Protein AF-A0A0C5VFH2-F1 (afdb_monomer_lite)

Structure (mmCIF, N/CA/C/O backbone):
data_AF-A0A0C5VFH2-F1
#
_entry.id   AF-A0A0C5VFH2-F1
#
loop_
_atom_site.group_PDB
_atom_site.id
_atom_site.type_symbol
_atom_site.label_atom_id
_atom_site.label_alt_id
_atom_site.label_comp_id
_atom_site.label_asym_id
_atom_site.label_entity_id
_atom_site.label_seq_id
_atom_site.pdbx_PDB_ins_code
_atom_site.Cartn_x
_atom_site.Cartn_y
_atom_site.Cartn_z
_atom_site.occupancy
_atom_site.B_iso_or_equiv
_atom_site.auth_seq_id
_atom_site.auth_comp_id
_atom_site.auth_asym_id
_atom_site.auth_atom_id
_atom_site.pdbx_PDB_model_num
ATOM 1 N N . MET A 1 1 ? -27.917 2.316 18.468 1.00 44.41 1 MET A N 1
ATOM 2 C CA . MET A 1 1 ? -26.590 2.957 18.591 1.00 44.41 1 MET A CA 1
ATOM 3 C C . MET A 1 1 ? -26.475 3.992 17.489 1.00 44.41 1 MET A C 1
ATOM 5 O O . MET A 1 1 ? -26.747 3.643 16.350 1.00 44.41 1 MET A O 1
ATOM 9 N N . ASN A 1 2 ? -26.169 5.244 17.833 1.00 52.72 2 ASN A N 1
ATOM 10 C CA . ASN A 1 2 ? -26.025 6.342 16.877 1.00 52.72 2 ASN A CA 1
ATOM 11 C C . ASN A 1 2 ? -24.521 6.591 16.706 1.00 52.72 2 ASN A C 1
ATOM 13 O O . ASN A 1 2 ? -23.880 7.059 17.644 1.00 52.72 2 ASN A O 1
ATOM 17 N N . ILE A 1 3 ? -23.947 6.190 15.571 1.00 58.88 3 ILE A N 1
ATOM 18 C CA . ILE A 1 3 ? -22.541 6.475 15.254 1.00 58.88 3 ILE A CA 1
ATOM 19 C C . ILE A 1 3 ? -22.467 7.974 14.948 1.00 58.88 3 ILE A C 1
ATOM 21 O O . ILE A 1 3 ? -23.257 8.474 14.149 1.00 58.88 3 ILE A O 1
ATOM 25 N N . SER A 1 4 ? -21.589 8.717 15.624 1.00 66.12 4 SER A N 1
ATOM 26 C CA . SER A 1 4 ? -21.441 10.150 15.355 1.00 66.12 4 SER A CA 1
ATOM 27 C C . SER A 1 4 ? -20.899 10.366 13.937 1.00 66.12 4 SER A C 1
ATOM 29 O O . SER A 1 4 ? -20.100 9.566 13.450 1.00 66.12 4 SER A O 1
ATOM 31 N N . ASN A 1 5 ? -21.294 11.460 13.275 1.00 66.00 5 ASN A N 1
ATOM 32 C CA . ASN A 1 5 ? -20.830 11.771 11.913 1.00 66.00 5 ASN A CA 1
ATOM 33 C C . ASN A 1 5 ? -19.293 11.734 11.799 1.00 66.00 5 ASN A C 1
ATOM 35 O O . ASN A 1 5 ? -18.767 11.149 10.861 1.00 66.00 5 ASN A O 1
ATOM 39 N N . GLY A 1 6 ? -18.574 12.235 12.812 1.00 72.12 6 GLY A N 1
ATOM 40 C CA . GLY A 1 6 ? -17.107 12.204 12.829 1.00 72.12 6 GLY A CA 1
ATOM 41 C C . GLY A 1 6 ? -16.500 10.796 12.891 1.00 72.12 6 GLY A C 1
ATOM 42 O O . GLY A 1 6 ? -15.423 10.576 12.354 1.00 72.12 6 GLY A O 1
ATOM 43 N N . MET A 1 7 ? -17.183 9.816 13.489 1.00 76.62 7 MET A N 1
ATOM 44 C CA . MET A 1 7 ? -16.705 8.428 13.506 1.00 76.62 7 MET A CA 1
ATOM 45 C C . MET A 1 7 ? -16.918 7.735 12.156 1.00 76.62 7 MET A C 1
ATOM 47 O O . MET A 1 7 ? -16.070 6.952 11.733 1.00 76.62 7 MET A O 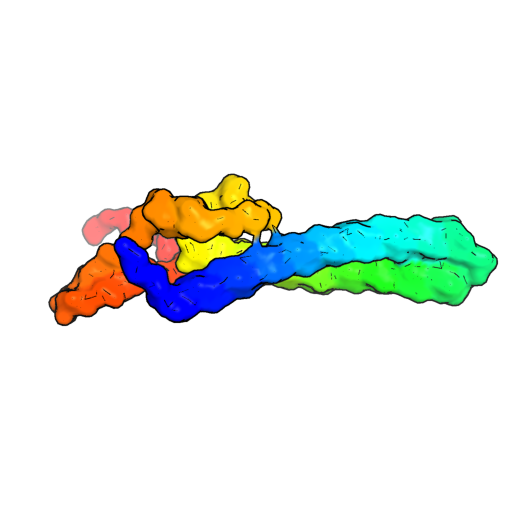1
ATOM 51 N N . MET A 1 8 ? -18.011 8.053 11.454 1.00 81.62 8 MET A N 1
ATOM 52 C CA . MET A 1 8 ? -18.219 7.568 10.085 1.00 81.62 8 MET A CA 1
ATOM 53 C C . MET A 1 8 ? -17.179 8.139 9.116 1.00 81.62 8 MET A C 1
ATOM 55 O O . MET A 1 8 ? -16.696 7.406 8.256 1.00 81.62 8 MET A O 1
ATOM 59 N N . ASP A 1 9 ? -16.780 9.402 9.282 1.00 81.06 9 ASP A N 1
ATOM 60 C CA . ASP A 1 9 ? -15.727 10.010 8.460 1.00 81.06 9 ASP A CA 1
ATOM 61 C C . ASP A 1 9 ? -14.378 9.292 8.644 1.00 81.06 9 ASP A C 1
ATOM 63 O O . ASP A 1 9 ? -13.707 8.967 7.662 1.00 81.06 9 ASP A O 1
ATOM 67 N N . ILE A 1 10 ? -14.009 8.965 9.890 1.00 84.06 10 ILE A N 1
ATOM 68 C CA . ILE A 1 10 ? -12.789 8.197 10.193 1.00 84.06 10 ILE A CA 1
ATOM 69 C C . ILE A 1 10 ? -12.891 6.777 9.621 1.00 84.06 10 ILE A C 1
ATOM 71 O O . ILE A 1 10 ? -11.930 6.288 9.032 1.00 84.06 10 ILE A O 1
ATOM 75 N N . PHE A 1 11 ? -14.052 6.126 9.729 1.00 88.69 11 PHE A N 1
ATOM 76 C CA . PHE A 1 11 ? -14.301 4.801 9.153 1.00 88.69 11 PHE A CA 1
ATOM 77 C C . PHE A 1 11 ? -14.100 4.770 7.634 1.00 88.69 11 PHE A C 1
ATOM 79 O O . PHE A 1 11 ? -13.378 3.914 7.114 1.00 88.69 11 PHE A O 1
ATOM 86 N N . PHE A 1 12 ? -14.714 5.708 6.911 1.00 88.12 12 PHE A N 1
ATOM 87 C CA . PHE A 1 12 ? -14.556 5.781 5.461 1.00 88.12 12 PHE A CA 1
ATOM 88 C C . PHE A 1 12 ? -13.124 6.145 5.072 1.00 88.12 12 PHE A C 1
ATOM 90 O O . PHE A 1 12 ? -12.576 5.536 4.153 1.00 88.12 12 PHE A O 1
ATOM 97 N N . GLY A 1 13 ? -12.500 7.080 5.795 1.00 89.94 13 GLY A N 1
ATOM 98 C CA . GLY A 1 13 ? -11.100 7.446 5.593 1.00 89.94 13 GLY A CA 1
ATOM 99 C C . GLY A 1 13 ? -10.154 6.260 5.786 1.00 89.94 13 GLY A C 1
ATOM 100 O O . GLY A 1 13 ? -9.291 6.020 4.944 1.00 89.94 13 GLY A O 1
ATOM 101 N N . TYR A 1 14 ? -10.357 5.474 6.845 1.00 92.38 14 TYR A N 1
ATOM 102 C CA . TYR A 1 14 ? -9.585 4.264 7.121 1.00 92.38 14 TYR A CA 1
ATOM 103 C C . TYR A 1 14 ? -9.693 3.260 5.968 1.00 92.38 14 TYR A C 1
ATOM 105 O O . TYR A 1 14 ? -8.678 2.854 5.403 1.00 92.38 14 TYR A O 1
ATOM 113 N N . ASN A 1 15 ? -10.917 2.909 5.562 1.00 91.44 15 ASN A N 1
ATOM 114 C CA . ASN A 1 15 ? -11.138 1.933 4.494 1.00 91.44 15 ASN A CA 1
ATOM 115 C C . ASN A 1 15 ? -10.602 2.413 3.137 1.00 91.44 15 ASN A C 1
ATOM 117 O O . ASN A 1 15 ? -10.048 1.617 2.380 1.00 91.44 15 ASN A O 1
ATOM 121 N N . MET A 1 16 ? -10.713 3.712 2.841 1.00 91.94 16 MET A N 1
ATOM 122 C CA . MET A 1 16 ? -10.109 4.305 1.647 1.00 91.94 16 MET A CA 1
ATOM 123 C C . MET A 1 16 ? -8.587 4.136 1.661 1.00 91.94 16 MET A C 1
ATOM 125 O O . MET A 1 16 ? -8.014 3.675 0.678 1.00 91.94 16 MET A O 1
ATOM 129 N N . ARG A 1 17 ? -7.937 4.424 2.795 1.00 93.25 17 ARG A N 1
ATOM 130 C CA . ARG A 1 17 ? -6.481 4.300 2.936 1.00 93.25 17 ARG A CA 1
ATOM 131 C C . ARG A 1 17 ? -5.989 2.856 2.877 1.00 93.25 17 ARG A C 1
ATOM 133 O O . ARG A 1 17 ? -4.938 2.607 2.296 1.00 93.25 17 ARG A O 1
ATOM 140 N N . VAL A 1 18 ? -6.754 1.896 3.397 1.00 93.88 18 VAL A N 1
ATOM 141 C CA . VAL A 1 18 ? -6.469 0.465 3.188 1.00 93.88 18 VAL A CA 1
ATOM 142 C C . VAL A 1 18 ? -6.500 0.117 1.693 1.00 93.88 18 VAL A C 1
ATOM 144 O O . VAL A 1 18 ? -5.609 -0.579 1.203 1.00 93.88 18 VAL A O 1
ATOM 147 N N . GLY A 1 19 ? -7.469 0.653 0.944 1.00 92.75 19 GLY A N 1
ATOM 148 C CA . GLY A 1 19 ? -7.511 0.532 -0.516 1.00 92.75 19 GLY A CA 1
ATOM 149 C C . GLY A 1 19 ? -6.298 1.165 -1.208 1.00 92.75 19 GLY A C 1
ATOM 150 O O . GLY A 1 19 ? -5.699 0.542 -2.086 1.00 92.75 19 GLY A O 1
ATOM 151 N N . ASP A 1 20 ? -5.881 2.358 -0.777 1.00 93.81 20 ASP A N 1
ATOM 152 C CA . ASP A 1 20 ? -4.700 3.046 -1.317 1.00 93.81 20 ASP A CA 1
ATOM 153 C C . ASP A 1 20 ? -3.411 2.236 -1.102 1.00 93.81 20 ASP A C 1
ATOM 155 O O . ASP A 1 20 ? -2.569 2.165 -1.998 1.00 93.81 20 ASP A O 1
ATOM 159 N N . ILE A 1 21 ? -3.258 1.581 0.058 1.00 94.62 21 ILE A N 1
ATOM 160 C CA . ILE A 1 21 ? -2.133 0.673 0.340 1.00 94.62 21 ILE A CA 1
ATOM 161 C C . ILE A 1 21 ? -2.103 -0.473 -0.670 1.00 94.62 21 ILE A C 1
ATOM 163 O O . ILE A 1 21 ? -1.037 -0.794 -1.202 1.00 94.62 21 ILE A O 1
ATOM 167 N N . GLN A 1 22 ? -3.256 -1.090 -0.944 1.00 93.81 22 GLN A N 1
ATOM 168 C CA . GLN A 1 22 ? -3.337 -2.168 -1.926 1.00 93.81 22 GLN A CA 1
ATOM 169 C C . GLN A 1 22 ? -2.957 -1.662 -3.322 1.00 93.81 22 GLN A C 1
ATOM 171 O O . GLN A 1 22 ? -2.100 -2.255 -3.976 1.00 93.81 22 GLN A O 1
ATOM 176 N N . GLY A 1 23 ? -3.497 -0.512 -3.733 1.00 94.06 23 GLY A N 1
ATOM 177 C CA . GLY A 1 23 ? -3.146 0.119 -5.005 1.00 94.06 23 GLY A CA 1
ATOM 178 C C . GLY A 1 23 ? -1.654 0.457 -5.118 1.00 94.06 23 GLY A C 1
ATOM 179 O O . GLY A 1 23 ? -1.052 0.255 -6.172 1.00 94.06 23 GLY A O 1
ATOM 180 N N . ALA A 1 24 ? -1.019 0.909 -4.034 1.00 95.25 24 ALA A N 1
ATOM 181 C CA . AL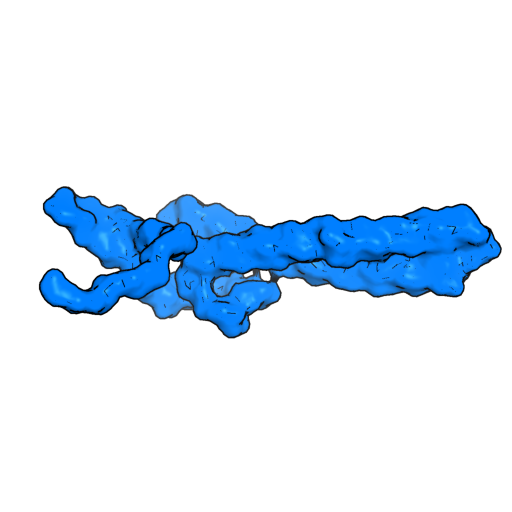A A 1 24 ? 0.417 1.174 -4.003 1.00 95.25 24 ALA A CA 1
ATOM 182 C C . ALA A 1 24 ? 1.248 -0.113 -4.159 1.00 95.25 24 ALA A C 1
ATOM 184 O O . ALA A 1 24 ? 2.227 -0.120 -4.908 1.00 95.25 24 ALA A O 1
ATOM 185 N N . LYS A 1 25 ? 0.852 -1.212 -3.502 1.00 95.50 25 LYS A N 1
ATOM 186 C CA . LYS A 1 25 ? 1.504 -2.530 -3.633 1.00 95.50 25 LYS A CA 1
ATOM 187 C C . LYS A 1 25 ? 1.366 -3.099 -5.047 1.00 95.50 25 LYS A C 1
ATOM 189 O O . LYS A 1 25 ? 2.345 -3.603 -5.610 1.00 95.50 25 LYS A O 1
ATOM 194 N N . ASP A 1 26 ? 0.192 -2.955 -5.650 1.00 95.94 26 ASP A N 1
ATOM 195 C CA . ASP A 1 26 ? -0.051 -3.369 -7.032 1.00 95.94 26 ASP A CA 1
ATOM 196 C C . ASP A 1 26 ? 0.774 -2.518 -8.007 1.00 95.94 26 ASP A C 1
ATOM 198 O O . ASP A 1 26 ? 1.448 -3.055 -8.886 1.00 95.94 26 ASP A O 1
ATOM 202 N N . GLY A 1 27 ? 0.809 -1.198 -7.801 1.00 95.44 27 GLY A N 1
ATOM 203 C CA . GLY A 1 27 ? 1.622 -0.267 -8.584 1.00 95.44 27 GLY A CA 1
ATOM 204 C C . GLY A 1 27 ? 3.119 -0.569 -8.505 1.00 95.44 27 GLY A C 1
ATOM 205 O O . GLY A 1 27 ? 3.801 -0.555 -9.527 1.00 95.44 27 GLY A O 1
ATOM 206 N N . ILE A 1 28 ? 3.633 -0.919 -7.320 1.00 97.06 28 ILE A N 1
ATOM 207 C CA . ILE A 1 28 ? 5.015 -1.394 -7.147 1.00 97.06 28 ILE A CA 1
ATOM 208 C C . ILE A 1 28 ? 5.277 -2.611 -8.033 1.00 97.06 28 ILE A C 1
ATOM 210 O O . ILE A 1 28 ? 6.289 -2.654 -8.729 1.00 97.06 28 ILE A O 1
ATOM 214 N N . THR A 1 29 ? 4.371 -3.588 -8.020 1.00 97.12 29 THR A N 1
ATOM 215 C CA . THR A 1 29 ? 4.527 -4.826 -8.793 1.00 97.12 29 THR A CA 1
ATOM 216 C C . THR A 1 29 ? 4.500 -4.543 -10.295 1.00 97.12 29 THR A C 1
ATOM 218 O O . THR A 1 29 ? 5.375 -5.006 -11.024 1.00 97.12 29 THR A O 1
ATOM 221 N N . GLN A 1 30 ? 3.547 -3.731 -10.757 1.00 97.00 30 GLN A N 1
ATOM 222 C CA . GLN A 1 30 ? 3.413 -3.367 -12.168 1.00 97.00 30 GLN A CA 1
ATOM 223 C C . GLN A 1 30 ? 4.615 -2.560 -12.670 1.00 97.00 30 GLN A C 1
ATOM 225 O O . GLN A 1 30 ? 5.172 -2.874 -13.718 1.00 97.00 30 GLN A O 1
ATOM 230 N N . PHE A 1 31 ? 5.064 -1.546 -11.925 1.00 97.12 31 PHE A N 1
ATOM 231 C CA . PHE A 1 31 ? 6.230 -0.762 -12.331 1.00 97.12 31 PHE A CA 1
ATOM 232 C C . PHE A 1 31 ? 7.529 -1.563 -12.260 1.00 97.12 31 PHE A C 1
ATOM 234 O O . PHE A 1 31 ? 8.407 -1.333 -13.083 1.00 97.12 31 PHE A O 1
ATOM 241 N N . GLN A 1 32 ? 7.649 -2.529 -11.346 1.00 96.69 32 GLN A N 1
ATOM 242 C CA . GLN A 1 32 ? 8.796 -3.436 -11.330 1.00 96.69 32 GLN A CA 1
ATOM 243 C C . GLN A 1 32 ? 8.832 -4.280 -12.610 1.00 96.69 32 GLN A C 1
ATOM 245 O O . GLN A 1 32 ? 9.854 -4.310 -13.284 1.00 96.69 32 GLN A O 1
ATOM 250 N N . GLN A 1 33 ? 7.700 -4.875 -13.001 1.00 96.81 33 GLN A N 1
ATOM 251 C CA . GLN A 1 33 ? 7.600 -5.637 -14.251 1.00 96.81 33 GLN A CA 1
ATOM 252 C C . GLN A 1 33 ? 7.939 -4.776 -15.473 1.00 96.81 33 GLN A C 1
ATOM 254 O O . GLN A 1 33 ? 8.693 -5.211 -16.338 1.00 96.81 33 GLN A O 1
ATOM 259 N N . LEU A 1 34 ? 7.430 -3.541 -15.518 1.00 95.75 34 LEU A N 1
ATOM 260 C CA . LEU A 1 34 ? 7.730 -2.598 -16.596 1.00 95.75 34 LEU A CA 1
ATOM 261 C C . LEU A 1 34 ? 9.204 -2.178 -16.617 1.00 95.75 34 LEU A C 1
ATOM 263 O O . LEU A 1 34 ? 9.756 -1.990 -17.696 1.00 95.75 34 LEU A O 1
ATOM 267 N N . ALA A 1 35 ? 9.853 -2.035 -15.459 1.00 94.94 35 ALA A N 1
ATOM 268 C CA . ALA A 1 35 ? 11.287 -1.772 -15.392 1.00 94.94 35 ALA A CA 1
ATOM 269 C C . ALA A 1 35 ? 12.090 -2.958 -15.950 1.00 94.94 35 ALA A C 1
ATOM 271 O O . ALA A 1 35 ? 12.998 -2.768 -16.762 1.00 94.94 35 ALA A O 1
ATOM 272 N N . ASP A 1 36 ? 11.722 -4.176 -15.555 1.00 94.62 36 ASP A N 1
ATOM 273 C CA . ASP A 1 36 ? 12.418 -5.402 -15.944 1.00 94.62 36 ASP A CA 1
ATOM 274 C C . ASP A 1 36 ? 12.265 -5.695 -17.448 1.00 94.62 36 ASP A C 1
ATOM 276 O O . ASP A 1 36 ? 13.201 -6.186 -18.079 1.00 94.62 36 ASP A O 1
ATOM 280 N N . SER A 1 37 ? 11.116 -5.346 -18.040 1.00 95.75 37 SER A N 1
ATOM 281 C CA . SER A 1 37 ? 10.824 -5.548 -19.465 1.00 95.75 37 SER A CA 1
ATOM 282 C C . SER A 1 37 ? 11.074 -4.321 -20.352 1.00 95.75 37 SER A C 1
ATOM 284 O O . SER A 1 37 ? 10.710 -4.351 -21.524 1.00 95.75 37 SER A O 1
ATOM 286 N N . ALA A 1 38 ? 11.617 -3.222 -19.820 1.00 95.00 38 ALA A N 1
ATOM 287 C CA . ALA A 1 38 ? 11.816 -1.995 -20.591 1.00 95.00 38 ALA A CA 1
ATOM 288 C C . ALA A 1 38 ? 12.935 -2.138 -21.635 1.00 95.00 38 ALA A C 1
ATOM 290 O O . ALA A 1 38 ? 14.065 -2.528 -21.309 1.00 95.00 38 ALA A O 1
ATOM 291 N N . ASP A 1 39 ? 12.631 -1.722 -22.867 1.00 94.88 39 ASP A N 1
ATOM 292 C CA . ASP A 1 39 ? 13.543 -1.779 -24.014 1.00 94.88 39 ASP A CA 1
ATOM 293 C C . ASP A 1 39 ? 14.664 -0.736 -23.931 1.00 94.88 39 ASP A C 1
ATOM 295 O O . ASP A 1 39 ? 15.776 -0.979 -24.405 1.00 94.88 39 ASP A O 1
ATOM 299 N N . THR A 1 40 ? 14.395 0.424 -23.313 1.00 96.75 40 THR A N 1
ATOM 300 C CA . THR A 1 40 ? 15.384 1.503 -23.181 1.00 96.75 40 THR A CA 1
ATOM 301 C C . THR A 1 40 ? 15.842 1.709 -21.734 1.00 96.75 40 THR A C 1
ATOM 303 O O . THR A 1 40 ? 15.054 1.532 -20.794 1.00 96.75 40 THR A O 1
ATOM 306 N N . PRO A 1 41 ? 17.109 2.116 -21.522 1.00 95.62 41 PRO A N 1
ATOM 307 C CA . PRO A 1 41 ? 17.616 2.455 -20.195 1.00 95.62 41 PRO A CA 1
ATOM 308 C C . PRO A 1 41 ? 16.797 3.543 -19.491 1.00 95.62 41 PRO A C 1
ATOM 310 O O . PRO A 1 41 ? 16.531 3.432 -18.298 1.00 95.62 41 PRO A O 1
ATOM 313 N N . GLU A 1 42 ? 16.336 4.556 -20.225 1.00 95.81 42 GLU A N 1
ATOM 314 C CA . GLU A 1 42 ? 15.586 5.690 -19.674 1.00 95.81 42 GLU A CA 1
ATOM 315 C C . GLU A 1 42 ? 14.215 5.252 -19.145 1.00 95.81 42 GLU A C 1
ATOM 317 O O . GLU A 1 42 ? 13.767 5.704 -18.090 1.00 95.81 42 GLU A O 1
ATOM 322 N N . GLN A 1 43 ? 13.538 4.344 -19.857 1.00 95.06 43 GLN A N 1
ATOM 323 C CA . GLN A 1 43 ? 12.271 3.773 -19.400 1.00 95.06 43 GLN A CA 1
ATOM 324 C C . GLN A 1 43 ? 12.474 2.912 -18.153 1.00 95.06 43 GLN A C 1
ATOM 326 O O . GLN A 1 43 ? 11.740 3.068 -17.175 1.00 95.06 43 GLN A O 1
ATOM 331 N N . ARG A 1 44 ? 13.506 2.059 -18.157 1.00 97.12 44 ARG A N 1
ATOM 332 C CA . ARG A 1 44 ? 13.866 1.226 -17.003 1.00 97.12 44 ARG A CA 1
ATOM 333 C C . ARG A 1 44 ? 14.123 2.070 -15.763 1.00 97.12 44 ARG A C 1
ATOM 335 O O . ARG A 1 44 ? 13.589 1.770 -14.694 1.00 97.12 44 ARG A O 1
ATOM 342 N N . GLU A 1 45 ? 14.904 3.136 -15.907 1.00 96.69 45 GLU A N 1
ATOM 343 C CA . GLU A 1 45 ? 15.224 4.055 -14.818 1.00 96.69 45 GLU A CA 1
ATOM 344 C C . GLU A 1 45 ? 13.970 4.766 -14.304 1.00 96.69 45 GLU A C 1
ATOM 346 O O . GLU A 1 45 ? 13.723 4.798 -13.098 1.00 96.69 45 GLU A O 1
ATOM 351 N N . ARG A 1 46 ? 13.116 5.268 -15.203 1.00 96.69 46 ARG A N 1
ATOM 352 C CA . ARG A 1 46 ? 11.857 5.921 -14.822 1.00 96.69 46 ARG A CA 1
ATOM 353 C C . ARG A 1 46 ? 10.957 5.000 -13.997 1.00 96.69 46 ARG A C 1
ATOM 355 O O . ARG A 1 46 ? 10.441 5.430 -12.964 1.00 96.69 46 ARG A O 1
ATOM 362 N N . TYR A 1 47 ? 10.760 3.758 -14.435 1.00 97.12 47 TYR A N 1
ATOM 363 C CA . TYR A 1 47 ? 9.933 2.793 -13.708 1.00 97.12 47 TYR A CA 1
ATOM 364 C C . TYR A 1 47 ? 10.576 2.368 -12.384 1.00 97.12 47 TYR A C 1
ATOM 366 O O . TYR A 1 47 ? 9.895 2.343 -11.361 1.00 97.12 47 TYR A O 1
ATOM 374 N N . SER A 1 48 ? 11.892 2.152 -12.363 1.00 95.94 48 SER A N 1
ATOM 375 C CA . SER A 1 48 ? 12.642 1.853 -11.133 1.00 95.94 48 SER A CA 1
ATOM 376 C C . SER A 1 48 ? 12.520 2.979 -10.101 1.00 95.94 48 SER A C 1
ATOM 378 O O . SER A 1 48 ? 12.282 2.726 -8.921 1.00 95.94 48 SER A O 1
ATOM 380 N N . ASN A 1 49 ? 12.595 4.236 -10.543 1.00 97.19 49 ASN A N 1
ATOM 381 C CA . ASN A 1 49 ? 12.405 5.401 -9.682 1.00 97.19 49 ASN A CA 1
ATOM 382 C C . ASN A 1 49 ? 10.973 5.487 -9.135 1.00 97.19 49 ASN A C 1
ATOM 384 O O . ASN A 1 49 ? 10.786 5.813 -7.962 1.00 97.19 49 ASN A O 1
ATOM 388 N N . ALA A 1 50 ? 9.962 5.151 -9.944 1.00 96.25 50 ALA A N 1
ATOM 389 C CA . ALA A 1 50 ? 8.576 5.079 -9.482 1.00 96.25 50 ALA A CA 1
ATOM 390 C C . ALA A 1 50 ? 8.382 3.986 -8.416 1.00 96.25 50 ALA A C 1
ATOM 392 O O . ALA A 1 50 ? 7.764 4.249 -7.383 1.00 96.25 50 ALA A O 1
ATOM 393 N N . VAL A 1 51 ? 8.960 2.796 -8.621 1.00 97.56 51 VAL A N 1
ATOM 394 C CA . VAL A 1 51 ? 8.960 1.715 -7.621 1.00 97.56 51 VAL A CA 1
ATOM 395 C C . VAL A 1 51 ? 9.609 2.177 -6.323 1.00 97.56 51 VAL A C 1
ATOM 397 O O . VAL A 1 51 ? 9.033 1.987 -5.251 1.00 97.56 51 VAL A O 1
ATOM 400 N N . ASN A 1 52 ? 10.788 2.797 -6.413 1.00 97.44 52 ASN A N 1
ATOM 401 C CA . ASN A 1 52 ? 11.507 3.288 -5.243 1.00 97.44 52 ASN A CA 1
ATOM 402 C C . ASN A 1 52 ? 10.655 4.287 -4.465 1.00 97.44 52 ASN A C 1
ATOM 404 O O . ASN A 1 52 ? 10.428 4.079 -3.279 1.00 97.44 52 ASN A O 1
ATOM 408 N N . LYS A 1 53 ? 10.083 5.291 -5.138 1.00 96.44 53 LYS A N 1
ATOM 409 C CA . LYS A 1 53 ? 9.230 6.291 -4.488 1.00 96.44 53 LYS A CA 1
ATOM 410 C C . LYS A 1 53 ? 8.019 5.670 -3.788 1.00 96.44 53 LYS A C 1
ATOM 412 O O . LYS A 1 53 ? 7.699 6.038 -2.657 1.00 96.44 53 LYS A O 1
ATOM 417 N N . LEU A 1 54 ? 7.352 4.712 -4.434 1.00 95.62 54 LEU A N 1
ATOM 418 C CA . LEU A 1 54 ? 6.226 4.013 -3.816 1.00 95.62 54 LEU A CA 1
ATOM 419 C C . LEU A 1 54 ? 6.660 3.236 -2.567 1.00 95.62 54 LEU A C 1
ATOM 421 O O . LEU A 1 54 ? 5.976 3.315 -1.552 1.00 95.62 54 LEU A O 1
ATOM 425 N N . LYS A 1 55 ? 7.800 2.536 -2.613 1.00 96.62 55 LYS A N 1
ATOM 426 C CA . LYS A 1 55 ? 8.317 1.740 -1.488 1.00 96.62 55 LYS A CA 1
ATOM 427 C C . LYS A 1 55 ? 8.829 2.585 -0.323 1.00 96.62 55 LYS A C 1
ATOM 429 O O . LYS A 1 55 ? 8.631 2.197 0.822 1.00 96.62 55 LYS A O 1
ATOM 434 N N . THR A 1 56 ? 9.528 3.686 -0.594 1.00 96.25 56 THR A N 1
ATOM 435 C CA . THR A 1 56 ? 10.272 4.422 0.443 1.00 96.25 56 THR A CA 1
ATOM 436 C C . THR A 1 56 ? 9.510 5.602 1.021 1.00 96.25 56 THR A C 1
ATOM 438 O O . THR A 1 56 ? 9.772 5.981 2.158 1.00 96.25 56 THR A O 1
ATOM 441 N N . GLU A 1 57 ? 8.589 6.194 0.261 1.00 94.69 57 GLU A N 1
ATOM 442 C CA . GLU A 1 57 ? 7.870 7.400 0.683 1.00 94.69 57 GLU A CA 1
ATOM 443 C C . GLU A 1 57 ? 6.377 7.126 0.860 1.00 94.69 57 GLU A C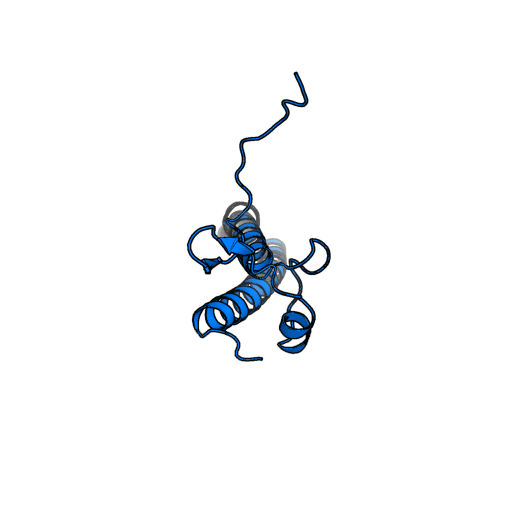 1
ATOM 445 O O . GLU A 1 57 ? 5.825 7.349 1.935 1.00 94.69 57 GLU A O 1
ATOM 450 N N . ILE A 1 58 ? 5.718 6.628 -0.190 1.00 94.06 58 ILE A N 1
ATOM 451 C CA . ILE A 1 58 ? 4.251 6.608 -0.242 1.00 94.06 58 ILE A CA 1
ATOM 452 C C . ILE A 1 58 ? 3.664 5.482 0.608 1.00 94.06 58 ILE A C 1
ATOM 454 O O . ILE A 1 58 ? 2.807 5.742 1.448 1.00 94.06 58 ILE A O 1
ATOM 458 N N . LEU A 1 59 ? 4.119 4.242 0.416 1.00 94.00 59 LEU A N 1
ATOM 459 C CA . LEU A 1 59 ? 3.578 3.090 1.135 1.00 94.00 59 LEU A CA 1
ATOM 460 C C . LEU A 1 59 ? 3.759 3.219 2.661 1.00 94.00 59 LEU A C 1
ATOM 462 O O . LEU A 1 59 ? 2.759 3.074 3.363 1.00 94.00 59 LEU A O 1
ATOM 466 N N . PRO A 1 60 ? 4.941 3.594 3.195 1.00 95.50 60 PRO A N 1
ATOM 467 C CA . PRO A 1 60 ? 5.105 3.788 4.637 1.00 95.50 60 PRO A CA 1
ATOM 468 C C . PRO A 1 60 ? 4.222 4.907 5.202 1.00 95.50 60 PRO A C 1
ATOM 470 O O . PRO A 1 60 ? 3.734 4.807 6.328 1.00 95.50 60 PRO A O 1
ATOM 473 N N . MET A 1 61 ? 3.999 5.980 4.433 1.00 95.25 61 MET A N 1
ATOM 474 C CA . MET A 1 61 ? 3.100 7.065 4.833 1.00 95.25 61 MET A CA 1
ATOM 475 C C . MET A 1 61 ? 1.651 6.574 4.928 1.00 95.25 61 MET A C 1
ATOM 477 O O . MET A 1 61 ? 0.990 6.830 5.930 1.00 95.25 61 MET A O 1
ATOM 481 N N . LEU A 1 62 ? 1.175 5.821 3.933 1.00 92.50 62 LEU A N 1
ATOM 482 C CA . LEU A 1 62 ? -0.177 5.259 3.941 1.00 92.50 62 LEU A CA 1
ATOM 483 C C . LEU A 1 62 ? -0.371 4.240 5.072 1.00 92.50 62 LEU A C 1
ATOM 485 O O . LEU A 1 62 ? -1.395 4.269 5.750 1.00 92.50 62 LEU A O 1
ATOM 489 N N . GLU A 1 63 ? 0.613 3.371 5.316 1.00 92.25 63 GLU A N 1
ATOM 490 C CA . GLU A 1 63 ? 0.582 2.406 6.425 1.00 92.25 63 GLU A CA 1
ATOM 491 C C . GLU A 1 63 ? 0.512 3.110 7.786 1.00 92.25 63 GLU A C 1
ATOM 493 O O . GLU A 1 63 ? -0.248 2.698 8.667 1.00 92.25 63 GLU A O 1
ATOM 498 N N . LYS A 1 64 ? 1.239 4.222 7.944 1.00 93.12 64 LYS A N 1
ATOM 499 C CA . LYS A 1 64 ? 1.155 5.065 9.140 1.00 93.12 64 LYS A CA 1
ATOM 500 C C . LYS A 1 64 ? -0.234 5.686 9.303 1.00 93.12 64 LYS A C 1
ATOM 502 O O . LYS A 1 64 ? -0.779 5.636 10.406 1.00 93.12 64 LYS A O 1
ATOM 507 N N . ASP A 1 65 ? -0.804 6.242 8.236 1.00 91.00 65 ASP A N 1
ATOM 508 C CA . ASP A 1 65 ? -2.140 6.850 8.258 1.00 91.00 65 ASP A CA 1
ATOM 509 C C . ASP A 1 65 ? -3.216 5.817 8.629 1.00 91.00 65 ASP A C 1
ATOM 511 O O . ASP A 1 65 ? -4.050 6.071 9.499 1.00 91.00 65 ASP A O 1
ATOM 515 N N . VAL A 1 66 ? -3.163 4.619 8.034 1.00 93.00 66 VAL A N 1
ATOM 516 C CA . VAL A 1 66 ? -4.062 3.503 8.374 1.00 93.00 66 VAL A CA 1
ATOM 517 C C . VAL A 1 66 ? -3.914 3.096 9.836 1.00 93.00 66 VAL A C 1
ATOM 519 O O . VAL A 1 66 ? -4.921 2.894 10.513 1.00 93.00 66 VAL A O 1
ATOM 522 N N . GLY A 1 67 ? -2.687 3.028 10.358 1.00 89.88 67 GLY A N 1
ATOM 523 C CA . GLY A 1 67 ? -2.441 2.742 11.772 1.00 89.88 67 GLY A CA 1
ATOM 524 C C . GLY A 1 67 ? -3.046 3.788 12.713 1.00 89.88 67 GLY A C 1
ATOM 525 O O . GLY A 1 67 ? -3.657 3.436 13.725 1.00 89.88 67 GLY A O 1
ATOM 526 N N . GLN A 1 68 ? -2.925 5.073 12.372 1.00 88.75 68 GLN A N 1
ATOM 527 C CA . GLN A 1 68 ? -3.507 6.168 13.153 1.00 88.75 68 GLN A CA 1
ATOM 528 C C . GLN A 1 68 ? -5.036 6.140 13.131 1.00 88.75 68 GLN A C 1
ATOM 530 O O . GLN A 1 68 ? -5.661 6.190 14.191 1.00 88.75 68 GLN A O 1
ATOM 535 N N . LEU A 1 69 ? -5.637 6.012 11.947 1.00 87.62 69 LEU A N 1
ATOM 536 C CA . LEU A 1 69 ? -7.091 5.951 11.789 1.00 87.62 69 LEU A CA 1
ATOM 537 C C . LEU A 1 69 ? -7.671 4.696 12.455 1.00 87.62 69 LEU A C 1
ATOM 539 O O . LEU A 1 69 ? -8.666 4.783 13.168 1.00 87.62 69 LEU A O 1
ATOM 543 N N . GLY A 1 70 ? -7.011 3.544 12.307 1.00 87.38 70 GLY A N 1
ATOM 544 C CA . GLY A 1 70 ? -7.409 2.304 12.972 1.00 87.38 70 GLY A CA 1
ATOM 545 C C . GLY A 1 70 ? -7.369 2.430 14.495 1.00 87.38 70 GLY A C 1
ATOM 546 O O . GLY A 1 70 ? -8.312 2.032 15.173 1.00 87.38 70 GLY A O 1
ATOM 547 N N . SER A 1 71 ? -6.338 3.085 15.037 1.00 86.31 71 SER A N 1
ATOM 548 C CA . SER A 1 71 ? -6.241 3.362 16.477 1.00 86.31 71 SER A CA 1
ATOM 549 C C . SER A 1 71 ? -7.354 4.298 16.967 1.00 86.31 71 SER A C 1
ATOM 551 O O . SER A 1 71 ? -7.911 4.076 18.038 1.00 86.31 71 SER A O 1
ATOM 553 N N . GLN A 1 72 ? -7.720 5.319 16.182 1.00 84.12 72 GLN A N 1
ATOM 554 C CA . GLN A 1 72 ? -8.836 6.226 16.496 1.00 84.12 72 GLN A CA 1
ATOM 555 C C . GLN A 1 72 ? -10.199 5.523 16.469 1.00 84.12 72 GLN A C 1
ATOM 557 O O . GLN A 1 72 ? -11.094 5.888 17.229 1.00 84.12 72 GLN A O 1
ATOM 562 N N . LEU A 1 73 ? -10.349 4.498 15.629 1.00 82.75 73 LEU A N 1
ATOM 563 C CA . LEU A 1 73 ? -11.524 3.622 15.604 1.00 82.75 73 LEU A CA 1
ATOM 564 C C . LEU A 1 73 ? -11.507 2.566 16.720 1.00 82.75 73 LEU A C 1
ATOM 566 O O . LEU A 1 73 ? -12.486 1.841 16.883 1.00 82.75 73 LEU A O 1
ATOM 570 N N . GLY A 1 74 ? -10.421 2.476 17.493 1.00 80.69 74 GLY A N 1
ATOM 571 C CA . GLY A 1 74 ? -10.250 1.474 18.542 1.00 80.69 74 GLY A CA 1
ATOM 572 C C . GLY A 1 74 ? -9.969 0.069 18.011 1.00 80.69 74 GLY A C 1
ATOM 573 O O . GLY A 1 74 ? -10.175 -0.896 18.743 1.00 80.69 74 GLY A O 1
ATOM 574 N N . LEU A 1 75 ? -9.516 -0.065 16.760 1.00 83.06 75 LEU A N 1
ATOM 575 C CA . LEU A 1 75 ? -9.177 -1.361 16.178 1.00 83.06 75 LEU A CA 1
ATOM 576 C C . LEU A 1 75 ? -8.013 -1.997 16.932 1.00 83.06 75 LEU A C 1
ATOM 578 O O . LEU A 1 75 ? -7.017 -1.349 17.260 1.00 83.06 75 LEU A O 1
ATOM 582 N N . SER A 1 76 ? -8.128 -3.298 17.158 1.00 80.12 76 SER A N 1
ATOM 583 C CA . SER A 1 76 ? -7.016 -4.107 17.621 1.00 80.12 76 SER A CA 1
ATOM 584 C C . SER A 1 76 ? -5.956 -4.240 16.521 1.00 80.12 76 SER A C 1
ATOM 586 O O . SER A 1 76 ? -6.238 -4.100 15.328 1.00 80.12 76 SER A O 1
ATOM 588 N N . ALA A 1 77 ? -4.707 -4.488 16.918 1.00 77.50 77 ALA A N 1
ATOM 589 C CA . ALA A 1 77 ? -3.567 -4.505 15.999 1.00 77.50 77 ALA A CA 1
ATOM 590 C C . ALA A 1 77 ? -3.694 -5.546 14.868 1.00 77.50 77 ALA A C 1
ATOM 592 O O . ALA A 1 77 ? -3.112 -5.361 13.806 1.00 77.50 77 ALA A O 1
ATOM 593 N N . ASP A 1 78 ? -4.458 -6.616 15.085 1.00 81.75 78 ASP A N 1
ATOM 594 C CA . ASP A 1 78 ? -4.776 -7.661 14.106 1.00 81.75 78 ASP A CA 1
ATOM 595 C C . ASP A 1 78 ? -5.800 -7.225 13.044 1.00 81.75 78 ASP A C 1
ATOM 597 O O . ASP A 1 78 ? -5.838 -7.795 11.954 1.00 81.75 78 ASP A O 1
ATOM 601 N N . LEU A 1 79 ? -6.605 -6.197 13.329 1.00 79.12 79 LEU A N 1
ATOM 602 C CA . LEU A 1 79 ? -7.585 -5.645 12.390 1.00 79.12 79 LEU A CA 1
ATOM 603 C C . LEU A 1 79 ? -7.034 -4.457 11.591 1.00 79.12 79 LEU A C 1
ATOM 605 O O . LEU A 1 79 ? -7.519 -4.182 10.493 1.00 79.12 79 LEU A O 1
ATOM 609 N N . ILE A 1 80 ? -6.007 -3.774 12.105 1.00 84.94 80 ILE A N 1
ATOM 610 C CA . ILE A 1 80 ? -5.346 -2.661 11.414 1.00 84.94 80 ILE A CA 1
ATOM 611 C C . ILE A 1 80 ? -4.694 -3.155 10.115 1.00 84.94 80 ILE A C 1
ATOM 613 O O . ILE A 1 80 ? -3.920 -4.108 10.107 1.00 84.94 80 ILE A O 1
ATOM 617 N N . GLY A 1 81 ? -4.982 -2.466 9.011 1.00 83.50 81 GLY A N 1
ATOM 618 C CA . GLY A 1 81 ? -4.499 -2.827 7.675 1.00 83.50 81 GLY A CA 1
ATOM 619 C C . GLY A 1 81 ? -5.485 -3.661 6.859 1.00 83.50 81 GLY A C 1
ATOM 620 O O . GLY A 1 81 ? -5.262 -3.844 5.665 1.00 83.50 81 GLY A O 1
ATOM 621 N N . ASN A 1 82 ? -6.588 -4.107 7.463 1.00 88.50 82 ASN A N 1
ATOM 622 C CA . ASN A 1 82 ? -7.673 -4.800 6.775 1.00 88.50 82 ASN A CA 1
ATOM 623 C C . ASN A 1 82 ? -8.884 -3.883 6.632 1.00 88.50 82 ASN A C 1
ATOM 625 O O . ASN A 1 82 ? -9.146 -3.063 7.510 1.00 88.50 82 ASN A O 1
ATOM 629 N N . THR A 1 83 ? -9.645 -4.027 5.545 1.00 88.62 83 THR A N 1
ATOM 630 C CA . THR A 1 83 ? -10.928 -3.328 5.411 1.00 88.62 83 THR A CA 1
ATOM 631 C C . THR A 1 83 ? -11.885 -3.823 6.483 1.00 88.62 83 THR A C 1
ATOM 633 O O . THR A 1 83 ? -12.009 -5.033 6.674 1.00 88.62 83 THR A O 1
ATOM 636 N N . ILE A 1 84 ? -12.592 -2.905 7.130 1.00 87.00 84 ILE A N 1
ATOM 637 C CA . ILE A 1 84 ? -13.559 -3.226 8.181 1.00 87.00 84 ILE A CA 1
ATOM 638 C C . ILE A 1 84 ? -14.981 -2.894 7.734 1.00 87.00 84 ILE A C 1
ATOM 640 O O . ILE A 1 84 ? -15.214 -1.980 6.937 1.00 87.00 84 ILE A O 1
ATOM 644 N N . SER A 1 85 ? -15.947 -3.633 8.262 1.00 85.31 85 SER A N 1
ATOM 645 C CA . SER A 1 85 ? -17.372 -3.399 8.061 1.00 85.31 85 SER A CA 1
ATOM 646 C C . SER A 1 85 ? -17.951 -2.491 9.149 1.00 85.31 85 SER A C 1
ATOM 648 O O . SER A 1 85 ? -17.361 -2.261 10.204 1.00 85.31 85 SER A O 1
ATOM 650 N N . VAL A 1 86 ? -19.160 -1.982 8.912 1.00 77.88 86 VAL A N 1
ATOM 651 C CA . VAL A 1 86 ? -19.890 -1.195 9.919 1.00 77.88 86 VAL A CA 1
ATOM 652 C C . VAL A 1 86 ? -20.269 -2.049 11.137 1.00 77.88 86 VAL A C 1
ATOM 654 O O . VAL A 1 86 ? -20.456 -1.512 12.226 1.00 77.88 86 VAL A O 1
ATOM 657 N N . ASP A 1 87 ? -20.388 -3.369 10.989 1.00 75.44 87 ASP A N 1
ATOM 658 C CA . ASP A 1 87 ? -20.704 -4.254 12.112 1.00 75.44 87 ASP A CA 1
ATOM 659 C C . ASP A 1 87 ? -19.496 -4.463 13.035 1.00 75.44 87 ASP A C 1
ATOM 661 O O . ASP A 1 87 ? -19.675 -4.528 14.253 1.00 75.44 87 ASP A O 1
ATOM 665 N N . ASP A 1 88 ? -18.277 -4.412 12.491 1.00 72.81 88 ASP A N 1
ATOM 666 C CA . ASP A 1 88 ? -17.039 -4.419 13.282 1.00 72.81 88 ASP A CA 1
ATOM 667 C C . ASP A 1 88 ? -16.960 -3.185 14.200 1.00 72.81 88 ASP A C 1
ATOM 669 O O . ASP A 1 88 ? -16.579 -3.296 15.366 1.00 72.81 88 ASP A O 1
ATOM 673 N N . LEU A 1 89 ? -17.447 -2.023 13.737 1.00 69.88 89 LEU A N 1
ATOM 674 C CA . LEU A 1 89 ? -17.569 -0.811 14.564 1.00 69.88 89 LEU A CA 1
ATOM 675 C C . LEU A 1 89 ? -18.583 -0.947 15.708 1.00 69.88 89 LEU A C 1
ATOM 677 O O . LEU A 1 89 ? -18.429 -0.305 16.742 1.00 69.88 89 LEU A O 1
ATOM 681 N N . LYS A 1 90 ? -19.647 -1.741 15.534 1.00 64.56 90 LYS A N 1
ATOM 682 C CA . LYS A 1 90 ? -20.689 -1.920 16.564 1.00 64.56 90 LYS A CA 1
ATOM 683 C C . LYS A 1 90 ? -20.239 -2.860 17.682 1.00 64.56 90 LYS A C 1
ATOM 685 O O . LYS A 1 90 ? -20.738 -2.740 18.799 1.00 64.56 90 LYS A O 1
ATOM 690 N N . GLY A 1 91 ? -19.347 -3.804 17.372 1.00 56.53 91 GLY A N 1
ATOM 691 C CA . GLY A 1 91 ? -18.755 -4.737 18.337 1.00 56.53 91 GLY A CA 1
ATOM 692 C C . GLY A 1 91 ? -17.635 -4.116 19.175 1.00 56.53 91 GLY A C 1
ATOM 693 O O . GLY A 1 91 ? -17.388 -4.549 20.302 1.00 56.53 91 GLY A O 1
ATOM 694 N N . LEU A 1 92 ? -17.002 -3.061 18.662 1.00 59.41 92 LEU A N 1
ATOM 695 C CA . LEU A 1 92 ? -16.047 -2.240 19.393 1.00 59.41 92 LEU A CA 1
ATOM 696 C C . LEU A 1 92 ? -16.811 -1.368 20.388 1.00 59.41 92 LEU A C 1
ATOM 698 O O . LEU A 1 92 ? -17.245 -0.261 20.079 1.00 59.41 92 LEU A O 1
ATOM 702 N N . SER A 1 93 ? -17.013 -1.904 21.595 1.00 46.84 93 SER A N 1
ATOM 703 C CA . SER A 1 93 ? -17.481 -1.157 22.762 1.00 46.84 93 SER A CA 1
ATOM 704 C C . SER A 1 93 ? -16.584 0.062 22.949 1.00 46.84 93 SER A C 1
ATOM 706 O O . SER A 1 93 ? -15.525 -0.019 23.571 1.00 46.84 93 SER A O 1
ATOM 708 N N . LEU A 1 94 ? -17.020 1.184 22.384 1.00 52.00 94 LEU A N 1
ATOM 709 C CA . LEU A 1 94 ? -16.388 2.481 22.503 1.00 52.00 94 LEU A CA 1
ATOM 710 C C . LEU A 1 94 ? -16.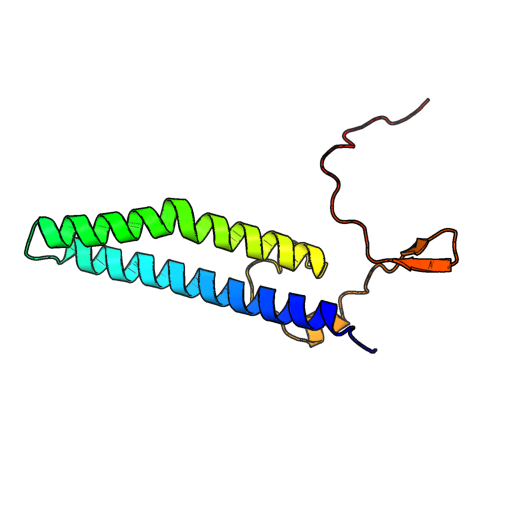130 2.734 23.979 1.00 52.00 94 LEU A C 1
ATOM 712 O O . LEU A 1 94 ? -17.066 2.863 24.770 1.00 52.00 94 LEU A O 1
ATOM 716 N N . GLY A 1 95 ? -14.857 2.775 24.353 1.00 47.03 95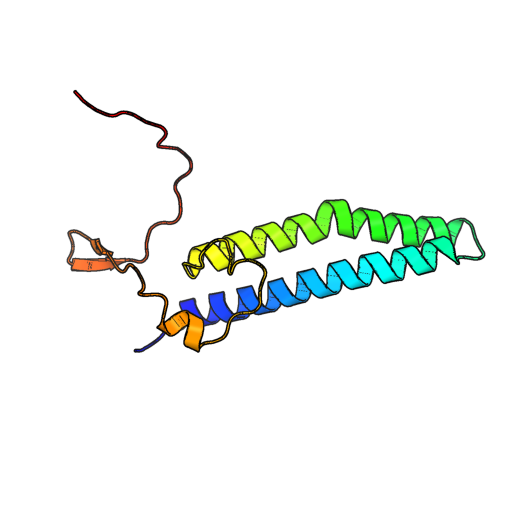 GLY A N 1
ATOM 717 C CA . GLY A 1 95 ? -14.443 3.239 25.660 1.00 47.03 95 GLY A CA 1
ATOM 718 C C . GLY A 1 95 ? -14.714 4.731 25.779 1.00 47.03 95 GLY A C 1
ATOM 719 O O . GLY A 1 95 ? -13.824 5.561 25.636 1.00 47.03 95 GLY A O 1
ATOM 720 N N . LEU A 1 96 ? -15.983 5.063 25.971 1.00 45.94 96 LEU A N 1
ATOM 721 C CA . LEU A 1 96 ? -16.447 6.376 26.356 1.00 45.94 96 LEU A CA 1
ATOM 722 C C . LEU A 1 96 ? -16.170 6.485 27.851 1.00 45.94 96 LEU A C 1
ATOM 724 O O . LEU A 1 96 ? -16.862 5.858 28.655 1.00 45.94 96 LEU A O 1
ATOM 728 N N . GLN A 1 97 ? -15.148 7.246 28.233 1.00 44.94 97 GLN A N 1
ATOM 729 C CA . GLN A 1 97 ? -14.958 7.587 29.636 1.00 44.94 97 GLN A CA 1
ATOM 730 C C . GLN A 1 97 ? -15.629 8.933 29.894 1.00 44.94 97 GLN A C 1
ATOM 732 O O . GLN A 1 97 ? -15.397 9.926 29.203 1.00 44.94 97 GLN A O 1
ATOM 737 N N . GLN A 1 98 ? -16.525 8.947 30.876 1.00 38.75 98 GLN A N 1
ATOM 738 C CA . GLN A 1 98 ? -17.158 10.169 31.340 1.00 38.75 98 GLN A CA 1
ATOM 739 C C . GLN A 1 98 ? -16.116 10.960 32.138 1.00 38.75 98 GLN A C 1
ATOM 741 O O . GLN A 1 98 ? -15.563 10.446 33.112 1.00 38.75 98 GLN A O 1
ATOM 746 N N . ASN A 1 99 ? -15.800 12.182 31.707 1.00 48.81 99 ASN A N 1
ATOM 747 C CA . ASN A 1 99 ? -14.879 13.038 32.449 1.00 48.81 99 ASN A CA 1
ATOM 748 C C . ASN A 1 99 ? -15.528 13.532 33.760 1.00 48.81 99 ASN A C 1
ATOM 750 O O . ASN A 1 99 ? -16.735 13.388 33.968 1.00 48.81 99 ASN A O 1
ATOM 754 N N . SER A 1 100 ? -14.742 14.140 34.652 1.00 44.06 100 SER A N 1
ATOM 755 C CA . SER A 1 100 ? -15.205 14.665 35.951 1.00 44.06 100 SER A CA 1
ATOM 756 C C . SER A 1 100 ? -16.275 15.767 35.853 1.00 44.06 100 SER A C 1
ATOM 758 O O . SER A 1 100 ? -16.880 16.117 36.863 1.00 44.06 100 SER A O 1
ATOM 760 N N . GLU A 1 101 ? -16.545 16.284 34.652 1.00 52.25 101 GLU A N 1
ATOM 761 C CA . GLU A 1 101 ? -17.620 17.238 34.353 1.00 52.25 101 GLU A CA 1
ATOM 762 C C . GLU A 1 101 ? -18.882 16.566 33.776 1.00 52.25 101 GLU A C 1
ATOM 764 O O . GLU A 1 101 ? -19.806 17.248 33.332 1.00 52.25 101 GLU A O 1
ATOM 769 N N . GLY A 1 102 ? -18.934 15.232 33.737 1.00 39.06 102 GLY A N 1
ATOM 770 C CA . GLY A 1 102 ? -20.082 14.481 33.230 1.00 39.06 102 GLY A CA 1
ATOM 771 C C . GLY A 1 102 ? -20.169 14.390 31.702 1.00 39.06 102 GLY A C 1
ATOM 772 O O . GLY A 1 102 ? -21.149 13.841 31.192 1.00 39.06 102 GLY A O 1
ATOM 773 N N . LYS A 1 103 ? -19.172 14.886 30.958 1.00 42.12 103 LYS A N 1
ATOM 774 C CA . LYS A 1 103 ? -19.138 14.845 29.487 1.00 42.12 103 LYS A CA 1
ATOM 775 C C . LYS A 1 103 ? -18.514 13.536 29.003 1.00 42.12 1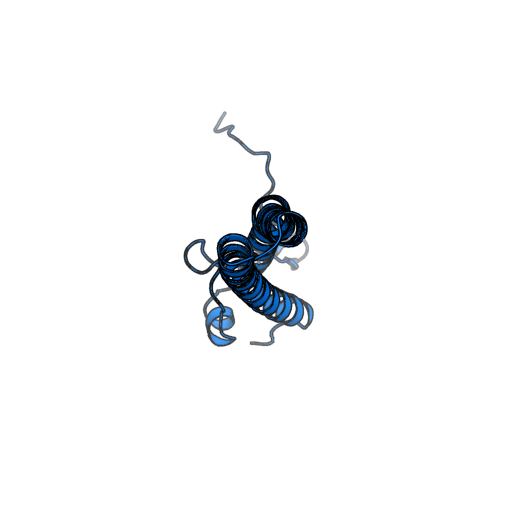03 LYS A C 1
ATOM 777 O O . LYS A 1 103 ? -17.489 13.096 29.519 1.00 42.12 103 LYS A O 1
ATOM 782 N N . LEU A 1 104 ? -19.133 12.927 27.995 1.00 45.25 104 LEU A N 1
ATOM 783 C CA . LEU A 1 104 ? -18.615 11.738 27.318 1.00 45.25 104 LEU A CA 1
ATOM 784 C C . LEU A 1 104 ? -17.455 12.158 26.406 1.00 45.25 104 LEU A C 1
ATOM 786 O O . LEU A 1 104 ? -17.675 12.866 25.424 1.00 45.25 104 LEU A O 1
ATOM 790 N N . GLY A 1 105 ? -16.232 11.758 26.754 1.00 47.56 105 GLY A N 1
ATOM 791 C CA . GLY A 1 105 ? -15.044 11.944 25.925 1.00 47.56 105 GLY A CA 1
ATOM 792 C C . GLY A 1 105 ? -14.638 10.635 25.252 1.00 47.56 105 GLY A C 1
ATOM 793 O O . GLY A 1 105 ? -14.812 9.556 25.823 1.00 47.56 105 GLY A O 1
ATOM 794 N N . PHE A 1 106 ? -14.102 10.727 24.036 1.00 45.78 106 PHE A N 1
ATOM 795 C CA . PHE A 1 106 ? -13.338 9.628 23.446 1.00 45.78 106 PHE A CA 1
ATOM 796 C C . PHE A 1 106 ? -12.020 9.482 24.213 1.00 45.78 106 PHE A C 1
ATOM 798 O O . PHE A 1 106 ? -11.525 10.473 24.752 1.00 45.78 106 PHE A O 1
ATOM 805 N N . PHE A 1 107 ? -11.461 8.270 24.273 1.00 47.28 107 PHE A N 1
ATOM 806 C CA . PHE A 1 107 ? -10.100 8.075 24.769 1.00 47.28 107 PHE A CA 1
ATOM 807 C C . PHE A 1 107 ? -9.168 9.080 24.084 1.00 47.28 107 PHE A C 1
ATOM 809 O O . PHE A 1 107 ? -9.056 9.081 22.857 1.00 47.28 107 PHE A O 1
ATOM 816 N N . ASP A 1 108 ? -8.512 9.929 24.878 1.00 43.56 108 ASP A N 1
ATOM 817 C CA . ASP A 1 108 ? -7.353 10.665 24.395 1.00 43.56 108 ASP A CA 1
ATOM 818 C C . ASP A 1 108 ? -6.362 9.616 23.893 1.00 43.56 108 ASP A C 1
ATOM 820 O O . ASP A 1 108 ? -5.988 8.690 24.621 1.00 43.56 108 ASP A O 1
ATOM 824 N N . GLY A 1 109 ? -6.027 9.713 22.607 1.00 42.25 109 GLY A N 1
ATOM 825 C CA . GLY A 1 109 ? -5.124 8.788 21.946 1.00 42.25 109 GLY A CA 1
ATOM 826 C C . GLY A 1 109 ? -3.827 8.623 22.733 1.00 42.25 109 GLY A C 1
ATOM 827 O O . GLY A 1 109 ? -3.410 9.505 23.482 1.00 42.25 109 GLY A O 1
ATOM 828 N N . TYR A 1 110 ? -3.198 7.464 22.540 1.00 41.25 110 TYR A N 1
ATOM 829 C CA . TYR A 1 110 ? -1.878 7.107 23.051 1.00 41.25 110 TYR A CA 1
ATOM 830 C C . TYR A 1 110 ? -0.966 8.336 23.229 1.00 41.25 110 TYR A C 1
ATOM 832 O O . TYR A 1 110 ? -0.510 8.915 22.244 1.00 41.25 110 TYR A O 1
ATOM 840 N N . GLN A 1 111 ? -0.707 8.735 24.479 1.00 35.75 111 GLN A N 1
ATOM 841 C CA . GLN A 1 111 ? 0.314 9.731 24.795 1.00 35.75 111 GLN A CA 1
ATOM 842 C C . GLN A 1 111 ? 1.676 9.027 24.816 1.00 35.75 111 GLN A C 1
ATOM 844 O O . GLN A 1 111 ? 1.941 8.241 25.733 1.00 35.75 111 GLN A O 1
ATOM 849 N N . PRO A 1 112 ? 2.570 9.273 23.841 1.00 36.62 112 PRO A N 1
ATOM 850 C CA . PRO A 1 112 ? 3.922 8.756 23.924 1.00 36.62 112 PRO A CA 1
ATOM 851 C C . PRO A 1 112 ? 4.651 9.562 25.007 1.00 36.62 112 PRO A C 1
ATOM 853 O O . PRO A 1 112 ? 5.002 10.718 24.788 1.00 36.62 112 PRO A O 1
ATOM 856 N N . GLY A 1 113 ? 4.845 8.981 26.195 1.00 35.41 113 GLY A N 1
ATOM 857 C CA . GLY A 1 113 ? 5.579 9.673 27.261 1.00 35.41 113 GLY A CA 1
ATOM 858 C C . GLY A 1 113 ? 5.562 9.048 28.652 1.00 35.41 113 GLY A C 1
ATOM 859 O O . GLY A 1 113 ? 6.551 9.184 29.362 1.00 35.41 113 GLY A O 1
ATOM 860 N N . ASN A 1 114 ? 4.528 8.306 29.052 1.00 32.97 114 ASN A N 1
ATOM 861 C CA . ASN A 1 114 ? 4.476 7.766 30.418 1.00 32.97 114 ASN A CA 1
ATOM 862 C C . ASN A 1 114 ? 5.075 6.358 30.502 1.00 32.97 114 ASN A C 1
ATOM 864 O O . ASN A 1 114 ? 4.403 5.376 30.816 1.00 32.97 114 ASN A O 1
ATOM 868 N N . TYR A 1 115 ? 6.379 6.272 30.236 1.00 40.69 115 TYR A N 1
ATOM 869 C CA . TYR A 1 115 ? 7.188 5.181 30.763 1.00 40.69 115 TYR A CA 1
ATOM 870 C C . TYR A 1 115 ? 7.319 5.386 32.274 1.00 40.69 115 TYR A C 1
ATOM 872 O O . TYR A 1 115 ? 7.911 6.363 32.710 1.00 40.69 115 TYR A O 1
ATOM 880 N N . PHE A 1 116 ? 6.753 4.457 33.043 1.00 40.47 116 PHE A N 1
ATOM 881 C CA . PHE A 1 116 ? 7.084 4.152 34.436 1.00 40.47 116 PHE A CA 1
ATOM 882 C C . PHE A 1 116 ? 7.397 5.334 35.381 1.00 40.47 116 PHE A C 1
ATOM 884 O O . PHE A 1 116 ? 8.525 5.809 35.451 1.00 40.47 116 PHE A O 1
ATOM 891 N N . SER A 1 117 ? 6.508 5.570 36.346 1.00 36.09 117 SER A N 1
ATOM 892 C CA . SER A 1 117 ? 6.937 5.376 37.735 1.00 36.09 117 SER A CA 1
ATOM 893 C C . SER A 1 117 ? 5.799 4.791 38.572 1.00 36.09 117 SER A C 1
ATOM 895 O O . SER A 1 117 ? 4.733 5.362 38.780 1.00 36.09 117 SER A O 1
ATOM 897 N N . LYS A 1 118 ? 6.036 3.549 38.984 1.00 35.84 118 LYS A N 1
ATOM 898 C CA . LYS A 1 118 ? 5.324 2.844 40.041 1.00 35.84 118 LYS A CA 1
ATOM 899 C C . LYS A 1 118 ? 5.882 3.384 41.361 1.00 35.84 118 LYS A C 1
ATOM 901 O O . LYS A 1 118 ? 7.099 3.417 41.487 1.00 35.84 118 LYS A O 1
ATOM 906 N N . ASN A 1 119 ? 4.993 3.704 42.300 1.00 34.84 119 ASN A N 1
ATOM 907 C CA . ASN A 1 119 ? 5.187 3.786 43.754 1.00 34.84 119 ASN A CA 1
ATOM 908 C C . ASN A 1 119 ? 6.398 4.589 44.276 1.00 34.84 119 ASN A C 1
ATOM 910 O O . ASN A 1 119 ? 7.541 4.166 44.137 1.00 34.84 119 ASN A O 1
ATOM 914 N N . THR A 1 120 ? 6.162 5.627 45.080 1.00 36.16 120 THR A N 1
ATOM 915 C CA . THR A 1 120 ? 6.008 5.520 46.549 1.00 36.16 120 THR A CA 1
ATOM 916 C C . THR A 1 120 ? 5.351 6.794 47.070 1.00 36.16 120 THR A C 1
ATOM 918 O O . THR A 1 120 ? 5.662 7.868 46.513 1.00 36.16 120 THR A O 1
#

Radius of gyration: 20.39 Å; chains: 1; bounding box: 44×25×71 Å

Organism: NCBI:txid1445510

pLDDT: mean 77.13, std 21.88, range [32.97, 97.56]

Secondary structure (DSSP, 8-state):
----HHHHHHHHHHHHHHHHHHHHHHHHHHHHHHHHT-SSHHHHHHHHHHHHHIIIIIHHHHHHHHHHHHHHTT--TTTTTS---HHHHHHS----EEPTTS-EEPPPP--TT-------

Foldseek 3Di:
DDDDPVLVVLLVVLLVLLVVLVVLVVLLVVLCVQLVPPPDPVSVVVSVVSNCCSVPPVNVVSLVSQVVSCVQLVHDPVCRSPRDDPVVSVVPPQPQDQPPVRDGDGPPGDDPDPDDDDDD

Sequence (120 aa):
MNISNGMMDIFFGYNMRVGDIQGAKDGITQFQQLADSADTPEQRERYSNAVNKLKTEILPMLEKDVGQLGSQLGLSADLIGNTISVDDLKGLSLGLQQNSEGKLGFFDGYQPGNYFSKNT